Protein AF-A0A8J8NIN2-F1 (afdb_monomer_lite)

pLDDT: mean 75.54, std 7.36, range [48.03, 87.62]

Foldseek 3Di:
DVVVVVVVVVVLVVLVVVLVVQCVVCVVPPVSNVVVLVVVVVVLLVVLVVLCVVCVVDPLCPQLNVLVCQLPVVLVVVLVVCCVPPVDDPVSVVSSVCSNVVSVVSSSVSSVVSLVCLCPPPPDPSVVVSVVSVVSVVVSVVVSVVSVVVSVVVVVVVD

Organism: Halteria grandinella (NCBI:txid5974)

Radius of gyration: 20.56 Å; chains: 1; bounding box: 61×24×45 Å

Structure (mmCIF, N/CA/C/O backbone):
data_AF-A0A8J8NIN2-F1
#
_entry.id   AF-A0A8J8NIN2-F1
#
loop_
_atom_site.group_PDB
_atom_site.id
_atom_site.type_symbol
_atom_site.label_atom_id
_atom_site.label_alt_id
_atom_site.label_comp_id
_atom_site.label_asym_id
_atom_site.label_entity_id
_atom_site.label_seq_id
_atom_site.pdbx_PDB_ins_code
_atom_site.Cartn_x
_atom_site.Cartn_y
_atom_site.Cartn_z
_atom_site.occupancy
_atom_site.B_iso_or_equiv
_atom_site.auth_seq_id
_atom_site.auth_comp_id
_atom_site.auth_asym_id
_atom_site.auth_atom_id
_atom_site.pdbx_PDB_model_num
ATOM 1 N N . MET A 1 1 ? -8.278 -8.014 -21.067 1.00 53.78 1 MET A N 1
ATOM 2 C CA . MET A 1 1 ? -8.472 -6.971 -20.033 1.00 53.78 1 MET A CA 1
ATOM 3 C C . MET A 1 1 ? -9.851 -7.039 -19.383 1.00 53.78 1 MET A C 1
ATOM 5 O O . MET A 1 1 ? -9.904 -7.094 -18.162 1.00 53.78 1 MET A O 1
ATOM 9 N N . GLU A 1 2 ? -10.948 -7.149 -20.141 1.00 56.94 2 GLU A N 1
ATOM 10 C CA . GLU A 1 2 ? -12.312 -7.229 -19.576 1.00 56.94 2 GLU A CA 1
ATOM 11 C C . GLU A 1 2 ? -12.529 -8.359 -18.560 1.00 56.94 2 GLU A C 1
ATOM 13 O O . GLU A 1 2 ? -13.083 -8.118 -17.495 1.00 56.94 2 GLU A O 1
ATOM 18 N N . GLN A 1 3 ? -12.036 -9.574 -18.819 1.00 58.09 3 GLN A N 1
ATOM 19 C CA . GLN A 1 3 ? -12.177 -10.688 -17.868 1.00 58.09 3 GLN A CA 1
ATOM 20 C C . GLN A 1 3 ? -11.399 -10.476 -16.558 1.00 58.09 3 GLN A C 1
ATOM 22 O O . GLN A 1 3 ? -11.813 -10.960 -15.506 1.00 58.09 3 GLN A O 1
ATOM 27 N N . LEU A 1 4 ? -10.270 -9.761 -16.609 1.00 57.56 4 LEU A N 1
ATOM 28 C CA . LEU A 1 4 ? -9.469 -9.445 -15.426 1.00 57.56 4 LEU A CA 1
ATOM 29 C C . LEU A 1 4 ? -10.177 -8.371 -14.592 1.00 57.56 4 LEU A C 1
ATOM 31 O O . LEU A 1 4 ? -10.326 -8.534 -13.385 1.00 57.56 4 LEU A O 1
ATOM 35 N N . LYS A 1 5 ? -10.695 -7.336 -15.265 1.00 61.44 5 LYS A N 1
ATOM 36 C CA . LYS A 1 5 ? -11.513 -6.277 -14.669 1.00 61.44 5 LYS A CA 1
ATOM 37 C C . LYS A 1 5 ? -12.776 -6.844 -14.016 1.00 61.44 5 LYS A C 1
ATOM 39 O O . LYS A 1 5 ? -12.991 -6.621 -12.837 1.00 61.44 5 LYS A O 1
ATOM 44 N N . ALA A 1 6 ? -13.510 -7.711 -14.713 1.00 71.94 6 ALA A N 1
ATOM 45 C CA . ALA A 1 6 ? -14.697 -8.374 -14.174 1.00 71.94 6 ALA A CA 1
ATOM 46 C C . ALA A 1 6 ? -14.394 -9.253 -12.946 1.00 71.94 6 ALA A C 1
ATOM 48 O O . ALA A 1 6 ? -15.159 -9.260 -11.984 1.00 71.94 6 ALA A O 1
ATOM 49 N N . ARG A 1 7 ? -13.263 -9.979 -12.939 1.00 68.38 7 ARG A N 1
ATOM 50 C CA . ARG A 1 7 ? -12.822 -10.753 -11.761 1.00 68.38 7 ARG A CA 1
ATOM 51 C C . ARG A 1 7 ? -12.466 -9.858 -10.579 1.00 68.38 7 ARG A C 1
ATOM 53 O O . ARG A 1 7 ? -12.683 -10.257 -9.436 1.00 68.38 7 ARG A O 1
ATOM 60 N N . PHE A 1 8 ? -11.902 -8.684 -10.838 1.00 64.94 8 PHE A N 1
ATOM 61 C CA . PHE A 1 8 ? -11.615 -7.725 -9.784 1.00 64.94 8 PHE A CA 1
ATOM 62 C C . PHE A 1 8 ? -12.877 -7.036 -9.266 1.00 64.94 8 PHE A C 1
ATOM 64 O O . PHE A 1 8 ? -13.038 -6.989 -8.053 1.00 64.94 8 PHE A O 1
ATOM 71 N N . ASP A 1 9 ? -13.796 -6.625 -10.141 1.00 69.81 9 ASP A N 1
ATOM 72 C CA . ASP A 1 9 ? -15.074 -6.006 -9.764 1.00 69.81 9 ASP A CA 1
ATOM 73 C C . ASP A 1 9 ? -15.955 -6.974 -8.956 1.00 69.81 9 ASP A C 1
ATOM 75 O O . ASP A 1 9 ? -16.693 -6.563 -8.061 1.00 69.81 9 ASP A O 1
ATOM 79 N N . ALA A 1 10 ? -15.886 -8.275 -9.260 1.00 75.69 10 ALA A N 1
ATOM 80 C CA . ALA A 1 10 ? -16.561 -9.315 -8.487 1.00 75.69 10 ALA A CA 1
ATOM 81 C C . ALA A 1 10 ? -15.957 -9.461 -7.082 1.00 75.69 10 ALA A C 1
ATOM 83 O O . ALA A 1 10 ? -16.694 -9.458 -6.101 1.00 75.69 10 ALA A O 1
ATOM 84 N N . LYS A 1 11 ? -14.620 -9.516 -6.976 1.00 68.38 11 LYS A N 1
ATOM 85 C CA . LYS A 1 11 ? -13.931 -9.543 -5.674 1.00 68.38 11 LYS A CA 1
ATOM 86 C C . LYS A 1 11 ? -14.146 -8.269 -4.867 1.00 68.38 11 LYS A C 1
ATOM 88 O O . LYS A 1 11 ? -14.197 -8.333 -3.648 1.00 68.38 11 LYS A O 1
ATOM 93 N N . GLU A 1 12 ? -14.241 -7.125 -5.531 1.00 69.19 12 GLU A N 1
ATOM 94 C CA . GLU A 1 12 ? -14.523 -5.841 -4.898 1.00 69.19 12 GLU A CA 1
ATOM 95 C C . GLU A 1 12 ? -15.925 -5.816 -4.299 1.00 69.19 12 GLU A C 1
ATOM 97 O O . GLU A 1 12 ? -16.078 -5.450 -3.136 1.00 69.19 12 GLU A O 1
ATOM 102 N N . ARG A 1 13 ? -16.935 -6.252 -5.061 1.00 74.50 13 ARG A N 1
ATOM 103 C CA . ARG A 1 13 ? -18.309 -6.369 -4.558 1.00 74.50 13 ARG A CA 1
ATOM 104 C C . ARG A 1 13 ? -18.400 -7.320 -3.377 1.00 74.50 13 ARG A C 1
ATOM 106 O O . ARG A 1 13 ? -18.907 -6.919 -2.339 1.00 74.50 13 ARG A O 1
ATOM 113 N N . GLU A 1 14 ? -17.817 -8.508 -3.497 1.00 79.12 14 GLU A N 1
ATOM 114 C CA . GLU A 1 14 ? -17.765 -9.493 -2.412 1.00 79.12 14 GLU A CA 1
ATOM 115 C C . GLU A 1 14 ? -17.120 -8.905 -1.147 1.00 79.12 14 GLU A C 1
ATOM 117 O O . GLU A 1 14 ? -17.631 -9.046 -0.036 1.00 79.12 14 GLU A O 1
ATOM 122 N N . GLN A 1 15 ? -16.005 -8.191 -1.307 1.00 69.19 15 GLN A N 1
ATOM 123 C CA . GLN A 1 15 ? -15.306 -7.551 -0.199 1.00 69.19 15 GLN A CA 1
ATOM 124 C C . GLN A 1 15 ? -16.099 -6.406 0.429 1.00 69.19 15 GLN A C 1
ATOM 126 O O . GLN A 1 15 ? -16.108 -6.265 1.654 1.00 69.19 15 GLN A O 1
ATOM 131 N N . ARG A 1 16 ? -16.774 -5.603 -0.392 1.00 70.81 16 ARG A N 1
ATOM 132 C CA . ARG A 1 16 ? -17.621 -4.512 0.070 1.00 70.81 16 ARG A CA 1
ATOM 133 C C . ARG A 1 16 ? -18.824 -5.042 0.837 1.00 70.81 16 ARG A C 1
ATOM 135 O O . ARG A 1 16 ? -19.041 -4.607 1.959 1.00 70.81 16 ARG A O 1
ATOM 142 N N . GLU A 1 17 ? -19.541 -6.009 0.278 1.00 80.38 17 GLU A N 1
ATOM 143 C CA . GLU A 1 17 ? -20.677 -6.669 0.928 1.00 80.38 17 GLU A CA 1
ATOM 144 C C . GLU A 1 17 ? -20.250 -7.274 2.269 1.00 80.38 17 GLU A C 1
ATOM 146 O O . GLU A 1 17 ? -20.862 -6.994 3.295 1.00 80.38 17 GLU A O 1
ATOM 151 N N . THR A 1 18 ? -19.109 -7.972 2.302 1.00 77.94 18 THR A N 1
ATOM 152 C CA . THR A 1 18 ? -18.546 -8.524 3.545 1.00 77.94 18 THR A CA 1
ATOM 153 C C . THR A 1 18 ? -18.277 -7.438 4.595 1.00 77.94 18 THR A C 1
ATOM 155 O O . THR A 1 18 ? -18.515 -7.646 5.787 1.00 77.94 18 THR A O 1
ATOM 158 N N . TYR A 1 19 ? -17.755 -6.277 4.185 1.00 72.81 19 TYR A N 1
ATOM 159 C CA . TYR A 1 19 ? -17.500 -5.164 5.101 1.00 72.81 19 TYR A CA 1
ATOM 160 C C . TYR A 1 19 ? -18.794 -4.511 5.590 1.00 72.81 19 TYR A C 1
ATOM 162 O O . TYR A 1 19 ? -18.926 -4.251 6.785 1.00 72.81 19 TYR A O 1
ATOM 170 N N . GLU A 1 20 ? -19.747 -4.262 4.691 1.00 76.56 20 GLU A N 1
ATOM 171 C CA . GLU A 1 20 ? -21.038 -3.658 5.024 1.00 76.56 20 GLU A CA 1
ATOM 172 C C . GLU A 1 20 ? -21.828 -4.559 5.985 1.00 76.56 20 GLU A C 1
ATOM 174 O O . GLU A 1 20 ? -22.309 -4.084 7.015 1.00 76.56 20 GLU A O 1
ATOM 179 N N . GLU A 1 21 ? -21.878 -5.869 5.728 1.00 81.31 21 GLU A N 1
ATOM 180 C CA . GLU A 1 21 ? -22.483 -6.858 6.627 1.00 81.31 21 GLU A CA 1
ATOM 181 C C . GLU A 1 21 ? -21.807 -6.871 8.003 1.00 81.31 21 GLU A C 1
ATOM 183 O O . GLU A 1 21 ? -22.479 -6.860 9.042 1.00 81.31 21 GLU A O 1
ATOM 188 N N . PHE A 1 22 ? -20.471 -6.860 8.027 1.00 77.94 22 PHE A N 1
ATOM 189 C CA . PHE A 1 22 ? -19.715 -6.818 9.273 1.00 77.94 22 PHE A CA 1
ATOM 190 C C . PHE A 1 22 ? -19.996 -5.535 10.062 1.00 77.94 22 PHE A C 1
ATOM 192 O O . PHE A 1 22 ? -20.226 -5.605 11.272 1.00 77.94 22 PHE A O 1
ATOM 199 N N . TYR A 1 23 ? -20.003 -4.380 9.395 1.00 75.19 23 TYR A N 1
ATOM 200 C CA . TYR A 1 23 ? -20.248 -3.089 10.029 1.00 75.19 23 TYR A CA 1
ATOM 201 C C . TYR A 1 23 ? -21.668 -3.002 10.592 1.00 75.19 23 TYR A C 1
ATOM 203 O O . TYR A 1 23 ? -21.834 -2.638 11.753 1.00 75.19 23 TYR A O 1
ATOM 211 N N . GLN A 1 24 ? -22.695 -3.399 9.831 1.00 79.19 24 GLN A N 1
ATOM 212 C CA . GLN A 1 24 ? -24.077 -3.381 10.326 1.00 79.19 24 GLN A CA 1
ATOM 213 C C . GLN A 1 24 ? -24.248 -4.271 11.563 1.00 79.19 24 GLN A C 1
ATOM 215 O O . GLN A 1 24 ? -24.917 -3.880 12.520 1.00 79.19 24 GLN A O 1
ATOM 220 N N . LYS A 1 25 ? -23.586 -5.434 11.591 1.00 81.38 25 LYS A N 1
ATOM 221 C CA . LYS A 1 25 ? -23.617 -6.355 12.735 1.00 81.38 25 LYS A CA 1
ATOM 222 C C . LYS A 1 25 ? -22.861 -5.832 13.963 1.00 81.38 25 LYS A C 1
ATOM 224 O O . LYS A 1 25 ? -23.206 -6.196 15.083 1.00 81.38 25 LYS A O 1
ATOM 229 N N . ASN A 1 26 ? -21.846 -4.989 13.768 1.00 77.12 26 ASN A N 1
ATOM 230 C CA . ASN A 1 26 ? -20.950 -4.500 14.823 1.00 77.12 26 ASN A CA 1
ATOM 231 C C . ASN A 1 26 ? -20.976 -2.969 14.962 1.00 77.12 26 ASN A C 1
ATOM 233 O O . ASN A 1 26 ? -20.006 -2.364 15.418 1.00 77.12 26 ASN A O 1
ATOM 237 N N . LYS A 1 27 ? -22.090 -2.325 14.595 1.00 71.44 27 LYS A N 1
ATOM 238 C CA . LYS A 1 27 ? -22.213 -0.861 14.497 1.00 71.44 27 LYS A CA 1
ATOM 239 C C . LYS A 1 27 ? -21.877 -0.119 15.796 1.00 71.44 27 LYS A C 1
ATOM 241 O O . LYS A 1 27 ? -21.410 1.016 15.757 1.00 71.44 27 LYS A O 1
ATOM 246 N N . GLU A 1 28 ? -22.091 -0.769 16.938 1.00 73.56 28 GLU A N 1
ATOM 247 C CA . GLU A 1 28 ? -21.810 -0.223 18.272 1.00 73.56 28 GLU A CA 1
ATOM 248 C C . GLU A 1 28 ? -20.417 -0.604 18.816 1.00 73.56 28 GLU A C 1
ATOM 250 O O . GLU A 1 28 ? -20.010 -0.099 19.858 1.00 73.56 28 GLU A O 1
ATOM 255 N N . ASN A 1 29 ? -19.662 -1.469 18.125 1.00 77.38 29 ASN A N 1
ATOM 256 C CA . ASN A 1 29 ? -18.338 -1.930 18.551 1.00 77.38 29 ASN A CA 1
ATOM 257 C C . ASN A 1 29 ? -17.222 -1.270 17.724 1.00 77.38 29 ASN A C 1
ATOM 259 O O . ASN A 1 29 ? -16.760 -1.800 16.712 1.00 77.38 29 ASN A O 1
ATOM 263 N N . GLU A 1 30 ? -16.778 -0.100 18.183 1.00 71.00 30 GLU A N 1
ATOM 264 C CA . GLU A 1 30 ? -15.749 0.719 17.522 1.00 71.00 30 GLU A CA 1
ATOM 265 C C . GLU A 1 30 ? -14.425 -0.022 17.326 1.00 71.00 30 GLU A C 1
ATOM 267 O O . GLU A 1 30 ? -13.858 0.023 16.238 1.00 71.00 30 GLU A O 1
ATOM 272 N N . PHE A 1 31 ? -13.981 -0.787 18.325 1.00 77.31 31 PHE A N 1
ATOM 273 C CA . PHE A 1 31 ? -12.732 -1.542 18.238 1.00 77.31 31 PHE A CA 1
ATOM 274 C C . PHE A 1 31 ? -12.746 -2.569 17.095 1.00 77.31 31 PHE A C 1
ATOM 276 O O . PHE A 1 31 ? -11.778 -2.690 16.343 1.00 77.31 31 PHE A O 1
ATOM 283 N N . LEU A 1 32 ? -13.852 -3.302 16.933 1.00 75.44 32 LEU A N 1
ATOM 284 C CA . LEU A 1 32 ? -14.001 -4.271 15.844 1.00 75.44 32 LEU A CA 1
ATOM 285 C C . LEU A 1 32 ? -14.061 -3.596 14.469 1.00 75.44 32 LEU A C 1
ATOM 287 O O . LEU A 1 32 ? -13.529 -4.139 13.493 1.00 75.44 32 LEU A O 1
ATOM 291 N N . ASN A 1 33 ? -14.667 -2.413 14.389 1.00 71.50 33 ASN A N 1
ATOM 292 C CA . ASN A 1 33 ? -14.719 -1.629 13.159 1.00 71.50 33 ASN A CA 1
ATOM 293 C C . ASN A 1 33 ? -13.324 -1.117 12.772 1.00 71.50 33 ASN A C 1
ATOM 295 O O . ASN A 1 33 ? -12.905 -1.324 11.631 1.00 71.50 33 ASN A O 1
ATOM 299 N N . ASP A 1 34 ? -12.563 -0.571 13.722 1.00 75.44 34 ASP A N 1
ATOM 300 C CA . ASP A 1 34 ? -11.184 -0.114 13.510 1.00 75.44 34 ASP A CA 1
ATOM 301 C C . ASP A 1 34 ? -10.262 -1.253 13.062 1.00 75.44 34 ASP A C 1
ATOM 303 O O . ASP A 1 34 ? -9.510 -1.124 12.091 1.00 75.44 34 ASP A O 1
ATOM 307 N N . LEU A 1 35 ? -10.359 -2.414 13.713 1.00 78.62 35 LEU A N 1
ATOM 308 C CA . LEU A 1 35 ? -9.554 -3.584 13.367 1.00 78.62 35 LEU A CA 1
ATOM 309 C C . LEU A 1 35 ? -9.873 -4.095 11.954 1.00 78.62 35 LEU A C 1
ATOM 311 O O . LEU A 1 35 ? -8.981 -4.517 11.212 1.00 78.62 35 LEU A O 1
ATOM 315 N N . THR A 1 36 ? -11.138 -4.002 11.551 1.00 74.94 36 THR A N 1
ATOM 316 C CA . THR A 1 36 ? -11.577 -4.365 10.202 1.00 74.94 36 THR A CA 1
ATOM 317 C C . THR A 1 36 ? -11.078 -3.360 9.165 1.00 74.94 36 THR A C 1
ATOM 319 O O . THR A 1 36 ? -10.561 -3.775 8.128 1.00 74.94 36 THR A O 1
ATOM 322 N N . ILE A 1 37 ? -11.111 -2.057 9.462 1.00 76.50 37 ILE A N 1
ATOM 323 C CA . ILE A 1 37 ? -10.532 -1.007 8.604 1.00 76.50 37 ILE A CA 1
ATOM 324 C C . ILE A 1 37 ? -9.040 -1.260 8.368 1.00 76.50 37 ILE A C 1
ATOM 326 O O . ILE A 1 37 ? -8.570 -1.225 7.228 1.00 76.50 37 ILE A O 1
ATOM 330 N N . ILE A 1 38 ? -8.292 -1.570 9.430 1.00 77.25 38 ILE A N 1
ATOM 331 C CA . ILE A 1 38 ? -6.863 -1.891 9.339 1.00 77.25 38 ILE A CA 1
ATOM 332 C C . ILE A 1 38 ? -6.643 -3.126 8.458 1.00 77.25 38 ILE A C 1
ATOM 334 O O . ILE A 1 38 ? -5.786 -3.104 7.572 1.00 77.25 38 ILE A O 1
ATOM 338 N N . LYS A 1 39 ? -7.437 -4.186 8.650 1.00 76.06 39 LYS A N 1
ATOM 339 C CA . LYS A 1 39 ? -7.353 -5.418 7.852 1.00 76.06 39 LYS A CA 1
ATOM 340 C C . LYS A 1 39 ? -7.594 -5.157 6.360 1.00 76.06 39 LYS A C 1
ATOM 342 O O . LYS A 1 39 ? -6.867 -5.697 5.525 1.00 76.06 39 LYS A O 1
ATOM 347 N N . PHE A 1 40 ? -8.568 -4.315 6.025 1.00 74.31 40 PHE A N 1
ATOM 348 C CA . PHE A 1 40 ? -8.858 -3.920 4.644 1.00 74.31 40 PHE A CA 1
ATOM 349 C C . PHE A 1 40 ? -7.737 -3.091 4.023 1.00 74.31 40 PHE A C 1
ATOM 351 O O . PHE A 1 40 ? -7.258 -3.408 2.934 1.00 74.31 40 PHE A O 1
ATOM 358 N N . ARG A 1 41 ? -7.232 -2.082 4.738 1.00 76.44 41 ARG A N 1
ATOM 359 C CA . ARG A 1 41 ? -6.071 -1.305 4.276 1.00 76.44 41 ARG A CA 1
ATOM 360 C C . ARG A 1 41 ? -4.862 -2.206 4.035 1.00 76.44 41 ARG A C 1
ATOM 362 O O . ARG A 1 41 ? -4.212 -2.095 2.998 1.00 76.44 41 ARG A O 1
ATOM 369 N N . PHE A 1 42 ? -4.602 -3.152 4.937 1.00 78.56 42 PHE A N 1
ATOM 370 C CA . PHE A 1 42 ? -3.525 -4.129 4.782 1.00 78.56 42 PHE A CA 1
ATOM 371 C C . PHE A 1 42 ? -3.700 -5.008 3.534 1.00 78.56 42 PHE A C 1
ATOM 373 O O . PHE A 1 42 ? -2.723 -5.298 2.843 1.00 78.56 42 PHE A O 1
ATOM 380 N N . TYR A 1 43 ? -4.934 -5.400 3.202 1.00 79.94 43 TYR A N 1
ATOM 381 C CA . TYR A 1 43 ? -5.224 -6.121 1.962 1.00 79.94 43 TYR A CA 1
ATOM 382 C C . TYR A 1 43 ? -4.813 -5.317 0.718 1.00 79.94 43 TYR A C 1
ATOM 384 O O . TYR A 1 43 ? -4.127 -5.859 -0.149 1.00 79.94 43 TYR A O 1
ATOM 392 N N . HIS A 1 44 ? -5.141 -4.024 0.647 1.00 79.31 44 HIS A N 1
ATOM 393 C CA . HIS A 1 44 ? -4.747 -3.184 -0.488 1.00 79.31 44 HIS A CA 1
ATOM 394 C C . HIS A 1 44 ? -3.229 -2.998 -0.581 1.00 79.31 44 HIS A C 1
ATOM 396 O O . HIS A 1 44 ? -2.662 -3.169 -1.660 1.00 79.31 44 HIS A O 1
ATOM 402 N N . TYR A 1 45 ? -2.546 -2.752 0.542 1.00 79.44 45 TYR A N 1
ATOM 403 C CA . TYR A 1 45 ? -1.079 -2.694 0.564 1.00 79.44 45 TYR A CA 1
ATOM 404 C C . TYR A 1 45 ? -0.433 -4.007 0.111 1.00 79.44 45 TYR A C 1
ATOM 406 O O . TYR A 1 45 ? 0.549 -3.990 -0.629 1.00 79.44 45 TYR A O 1
ATOM 414 N N . LYS A 1 46 ? -1.011 -5.155 0.479 1.00 82.88 46 LYS A N 1
ATOM 415 C CA . LYS A 1 46 ? -0.566 -6.463 -0.015 1.00 82.88 46 LYS A CA 1
ATOM 416 C C . LYS A 1 46 ? -0.728 -6.590 -1.532 1.00 82.88 46 LYS A C 1
ATOM 418 O O . LYS A 1 46 ? 0.142 -7.161 -2.183 1.00 82.88 46 LYS A O 1
ATOM 423 N N . GLU A 1 47 ? -1.822 -6.098 -2.107 1.00 80.81 47 GLU A N 1
ATOM 424 C CA . GLU A 1 47 ? -2.021 -6.127 -3.561 1.00 80.81 47 GLU A CA 1
ATOM 425 C C . GLU A 1 47 ? -1.042 -5.194 -4.291 1.00 80.81 47 GLU A C 1
ATOM 427 O O . GLU A 1 47 ? -0.478 -5.593 -5.308 1.00 80.81 47 GLU A O 1
ATOM 432 N N . PHE A 1 48 ? -0.748 -4.016 -3.737 1.00 84.25 48 PHE A N 1
ATOM 433 C CA . PHE A 1 48 ? 0.309 -3.133 -4.242 1.00 84.25 48 PHE A CA 1
ATOM 434 C C . PHE A 1 48 ? 1.695 -3.787 -4.191 1.00 84.25 48 PHE A C 1
ATOM 436 O O . PHE A 1 48 ? 2.427 -3.767 -5.179 1.00 84.25 48 PHE A O 1
ATOM 443 N N . ALA A 1 49 ? 2.022 -4.466 -3.089 1.00 83.00 49 ALA A N 1
ATOM 444 C CA . ALA A 1 49 ? 3.265 -5.222 -2.966 1.00 83.00 49 ALA A CA 1
ATOM 445 C C . ALA A 1 49 ? 3.371 -6.360 -3.997 1.00 83.00 49 ALA A C 1
ATOM 447 O O . ALA A 1 49 ? 4.457 -6.632 -4.500 1.00 83.00 49 ALA A O 1
ATOM 448 N N . LYS A 1 50 ? 2.256 -7.011 -4.359 1.00 84.25 50 LYS A N 1
ATOM 449 C CA . LYS A 1 50 ? 2.237 -8.015 -5.439 1.00 84.25 50 LYS A CA 1
ATOM 450 C C . LYS A 1 50 ? 2.481 -7.399 -6.811 1.00 84.25 50 LYS A C 1
ATOM 452 O O . LYS A 1 50 ? 3.167 -8.012 -7.622 1.00 84.25 50 LYS A O 1
ATOM 457 N N . ILE A 1 51 ? 1.915 -6.220 -7.080 1.00 84.69 51 ILE A N 1
ATOM 458 C CA . ILE A 1 51 ? 2.167 -5.496 -8.333 1.00 84.69 51 ILE A CA 1
ATOM 459 C C . ILE A 1 51 ? 3.658 -5.192 -8.446 1.00 84.69 51 ILE A C 1
ATOM 461 O O . ILE A 1 51 ? 4.253 -5.516 -9.470 1.00 84.69 51 ILE A O 1
ATOM 465 N N . PHE A 1 52 ? 4.269 -4.677 -7.378 1.00 84.88 52 PHE A N 1
ATOM 466 C CA . PHE A 1 52 ? 5.715 -4.492 -7.320 1.00 84.88 52 PHE A CA 1
ATOM 467 C C . PHE A 1 52 ? 6.472 -5.808 -7.526 1.00 84.88 52 PHE A C 1
ATOM 469 O O . PHE A 1 52 ? 7.321 -5.877 -8.402 1.00 84.88 52 PHE A O 1
ATOM 476 N N . ALA A 1 53 ? 6.144 -6.876 -6.792 1.00 84.25 53 ALA A N 1
ATOM 477 C CA . ALA A 1 53 ? 6.855 -8.153 -6.895 1.00 84.25 53 ALA A CA 1
ATOM 478 C C . ALA A 1 53 ? 6.830 -8.735 -8.320 1.00 84.25 53 ALA A C 1
ATOM 480 O O . ALA A 1 53 ? 7.846 -9.220 -8.808 1.00 84.25 53 ALA A O 1
ATOM 481 N N . ASN A 1 54 ? 5.693 -8.634 -9.013 1.00 84.12 54 ASN A N 1
ATOM 482 C CA . ASN A 1 54 ? 5.553 -9.107 -10.391 1.00 84.12 54 ASN A CA 1
ATOM 483 C C . ASN A 1 54 ? 6.270 -8.216 -11.419 1.00 84.12 54 ASN A C 1
ATOM 485 O O . ASN A 1 54 ? 6.502 -8.659 -12.539 1.00 84.12 54 ASN A O 1
ATOM 489 N N . ASN A 1 55 ? 6.607 -6.975 -11.056 1.00 84.19 55 ASN A N 1
ATOM 490 C CA . ASN A 1 55 ? 7.206 -5.979 -11.946 1.00 84.19 55 ASN A CA 1
ATOM 491 C C . ASN A 1 55 ? 8.525 -5.418 -11.391 1.00 84.1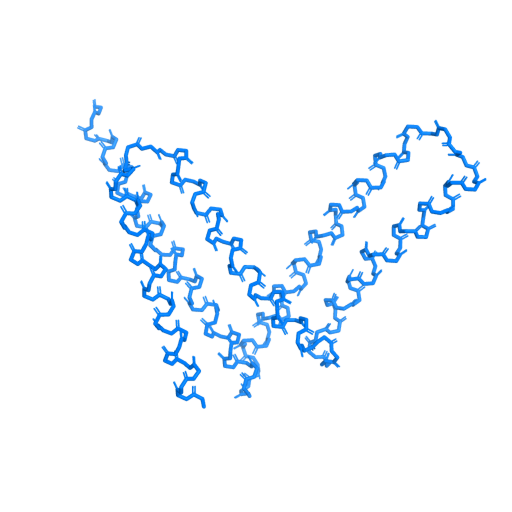9 55 ASN A C 1
ATOM 493 O O . ASN A 1 55 ? 8.967 -4.358 -11.822 1.00 84.19 55 ASN A O 1
ATOM 497 N N . MET A 1 56 ? 9.185 -6.113 -10.459 1.00 82.25 56 MET A N 1
ATOM 498 C CA . MET A 1 56 ? 10.334 -5.572 -9.714 1.00 82.25 56 MET A CA 1
ATOM 499 C C . MET A 1 56 ? 11.549 -5.242 -10.598 1.00 82.25 56 MET A C 1
ATOM 501 O O . MET A 1 56 ? 12.456 -4.514 -10.189 1.00 82.25 56 MET A O 1
ATOM 505 N N . HIS A 1 57 ? 11.577 -5.801 -11.808 1.00 82.94 57 HIS A N 1
ATOM 506 C CA . HIS A 1 57 ? 12.601 -5.558 -12.820 1.00 82.94 57 HIS A CA 1
ATOM 507 C C . HIS A 1 57 ? 12.296 -4.351 -13.715 1.00 82.94 57 HIS A C 1
ATOM 509 O O . HIS A 1 57 ? 13.180 -3.934 -14.453 1.00 82.94 57 HIS A O 1
ATOM 515 N N . SER A 1 58 ? 11.084 -3.789 -13.651 1.00 82.69 58 SER A N 1
ATOM 516 C CA . SER A 1 58 ? 10.738 -2.568 -14.380 1.00 82.69 58 SER A CA 1
ATOM 517 C C . SER A 1 58 ? 11.591 -1.394 -13.891 1.00 82.69 58 SER A C 1
ATOM 519 O O . SER A 1 58 ? 11.947 -1.309 -12.708 1.00 82.69 58 SER A O 1
ATOM 521 N N . GLU A 1 59 ? 11.909 -0.478 -14.803 1.00 83.81 59 GLU A N 1
ATOM 522 C CA . GLU A 1 59 ? 12.564 0.798 -14.490 1.00 83.81 59 GLU A CA 1
ATOM 523 C C . GLU A 1 59 ? 11.673 1.673 -13.597 1.00 83.81 59 GLU A C 1
ATOM 525 O O . GLU A 1 59 ? 12.167 2.400 -12.744 1.00 83.81 59 GLU A O 1
ATOM 530 N N . GLN A 1 60 ? 10.352 1.502 -13.693 1.00 82.25 60 GLN A N 1
ATOM 531 C CA . GLN A 1 60 ? 9.357 2.263 -12.932 1.00 82.25 60 GLN A CA 1
ATOM 532 C C . GLN A 1 60 ? 9.405 2.016 -11.412 1.00 82.25 60 GLN A C 1
ATOM 534 O O . GLN A 1 60 ? 8.783 2.761 -10.665 1.00 82.25 60 GLN A O 1
ATOM 539 N N . PHE A 1 61 ? 10.107 0.970 -10.955 1.00 85.75 61 PHE A N 1
ATOM 540 C CA . PHE A 1 61 ? 10.213 0.606 -9.537 1.00 85.75 61 PHE A CA 1
ATOM 541 C C . PHE A 1 61 ? 11.641 0.705 -8.977 1.00 85.75 61 PHE A C 1
ATOM 543 O O . PHE A 1 61 ? 12.014 -0.016 -8.042 1.00 85.75 61 PHE A O 1
ATOM 550 N N . GLU A 1 62 ? 12.494 1.527 -9.589 1.00 83.12 62 GLU A N 1
ATOM 551 C CA . GLU A 1 62 ? 13.909 1.621 -9.234 1.00 83.12 62 GLU A CA 1
ATOM 552 C C . GLU A 1 62 ? 14.143 2.065 -7.779 1.00 83.12 62 GLU A C 1
ATOM 554 O O . GLU A 1 62 ? 14.895 1.409 -7.052 1.00 83.12 62 GLU A O 1
ATOM 559 N N . GLY A 1 63 ? 13.463 3.108 -7.311 1.00 78.88 63 GLY A N 1
ATOM 560 C CA . GLY A 1 63 ? 13.555 3.627 -5.947 1.00 78.88 63 GLY A CA 1
ATOM 561 C C . GLY A 1 63 ? 12.962 2.684 -4.897 1.00 78.88 63 GLY A C 1
ATOM 562 O O . GLY A 1 63 ? 13.552 2.517 -3.822 1.00 78.88 63 GLY A O 1
ATOM 563 N N . THR A 1 64 ? 11.862 1.985 -5.192 1.00 81.00 64 THR A N 1
ATOM 564 C CA . THR A 1 64 ? 11.337 0.933 -4.299 1.00 81.00 64 THR A CA 1
ATOM 565 C C . THR A 1 64 ? 12.284 -0.257 -4.220 1.00 81.00 64 THR A C 1
ATOM 567 O O . THR A 1 64 ? 12.504 -0.806 -3.138 1.00 81.00 64 THR A O 1
ATOM 570 N N . ARG A 1 65 ? 12.901 -0.649 -5.338 1.00 84.94 65 ARG A N 1
ATOM 571 C CA . ARG A 1 65 ? 13.902 -1.722 -5.377 1.00 84.94 65 ARG A CA 1
ATOM 572 C C . ARG A 1 65 ? 15.167 -1.339 -4.607 1.00 84.94 65 ARG A C 1
ATOM 574 O O . ARG A 1 65 ? 15.648 -2.138 -3.805 1.00 84.94 65 ARG A O 1
ATOM 581 N N . HIS A 1 66 ? 15.677 -0.121 -4.785 1.00 80.06 66 HIS A N 1
ATOM 582 C CA . HIS A 1 66 ? 16.807 0.384 -4.002 1.00 80.06 66 HIS A CA 1
ATOM 583 C C . HIS A 1 66 ? 16.485 0.461 -2.513 1.00 80.06 66 HIS A C 1
ATOM 585 O O . HIS A 1 66 ? 17.320 0.076 -1.694 1.00 80.06 66 HIS A O 1
ATOM 591 N N . SER A 1 67 ? 15.266 0.878 -2.165 1.00 76.06 67 SER A N 1
ATOM 592 C CA . SER A 1 67 ? 14.789 0.857 -0.786 1.00 76.06 67 SER A CA 1
ATOM 593 C C . SER A 1 67 ? 14.708 -0.566 -0.238 1.00 76.06 67 SER A C 1
ATOM 595 O O . SER A 1 67 ? 15.171 -0.820 0.865 1.00 76.06 67 SER A O 1
ATOM 597 N N . LEU A 1 68 ? 14.235 -1.548 -1.012 1.00 76.06 68 LEU A N 1
ATOM 598 C CA . LEU A 1 68 ? 14.226 -2.953 -0.590 1.00 76.06 68 LEU A CA 1
ATOM 599 C C . LEU A 1 68 ? 15.650 -3.462 -0.304 1.00 76.06 68 LEU A C 1
ATOM 601 O O . LEU A 1 68 ? 15.890 -4.105 0.719 1.00 76.06 68 LEU A O 1
ATOM 605 N N . TYR A 1 69 ? 16.614 -3.140 -1.169 1.00 72.69 69 TYR A N 1
ATOM 606 C CA . TYR A 1 69 ? 18.010 -3.514 -0.950 1.00 72.69 69 TYR A CA 1
ATOM 607 C C . TYR A 1 69 ? 18.611 -2.814 0.270 1.00 72.69 69 TYR A C 1
ATOM 609 O O . TYR A 1 69 ? 19.244 -3.475 1.093 1.00 72.69 69 TYR A O 1
ATOM 617 N N . SER A 1 70 ? 18.365 -1.519 0.459 1.00 66.56 70 SER A N 1
ATOM 618 C CA . SER A 1 70 ? 18.817 -0.805 1.657 1.00 66.56 70 SER A CA 1
ATOM 619 C C . SER A 1 70 ? 18.091 -1.261 2.929 1.00 66.56 70 SER A C 1
ATOM 621 O O . SER A 1 70 ? 18.657 -1.158 4.012 1.00 66.56 70 SER A O 1
ATOM 623 N N . THR A 1 71 ? 16.888 -1.829 2.807 1.00 66.88 71 THR A N 1
ATOM 624 C CA . THR A 1 71 ? 16.074 -2.362 3.910 1.00 66.88 71 THR A CA 1
ATOM 625 C C . THR A 1 71 ? 16.503 -3.754 4.349 1.00 66.88 71 THR A C 1
ATOM 627 O O . THR A 1 71 ? 16.442 -4.073 5.533 1.00 66.88 71 THR A O 1
ATOM 630 N N . VAL A 1 72 ? 16.933 -4.603 3.416 1.00 67.12 72 VAL A N 1
ATOM 631 C CA . VAL A 1 72 ? 17.254 -6.007 3.711 1.00 67.12 72 VAL A CA 1
ATOM 632 C C . VAL A 1 72 ? 18.758 -6.222 3.831 1.00 67.12 72 VAL A C 1
ATOM 634 O O . VAL A 1 72 ? 19.217 -6.825 4.802 1.00 67.12 72 VAL A O 1
ATOM 637 N N . PHE A 1 73 ? 19.551 -5.720 2.882 1.00 69.19 73 PHE A N 1
ATOM 638 C CA . PHE A 1 73 ? 20.993 -5.972 2.862 1.00 69.19 73 PHE A CA 1
ATOM 639 C C . PHE A 1 73 ? 21.745 -5.125 3.882 1.00 69.19 73 PHE A C 1
ATOM 641 O O . PHE A 1 73 ? 22.577 -5.666 4.608 1.00 69.19 73 PHE A O 1
ATOM 648 N N . LEU A 1 74 ? 21.451 -3.825 3.979 1.00 68.50 74 LEU A N 1
ATOM 649 C CA . LEU A 1 74 ? 22.199 -2.929 4.865 1.00 68.50 74 LEU A CA 1
ATOM 650 C C . LEU A 1 74 ? 22.065 -3.331 6.347 1.00 68.50 74 LEU A C 1
ATOM 652 O O . LEU A 1 74 ? 23.093 -3.488 7.006 1.00 68.50 74 LEU A O 1
ATOM 656 N N . PRO A 1 75 ? 20.856 -3.597 6.885 1.00 66.88 75 PRO A N 1
ATOM 657 C CA . PRO A 1 75 ? 20.704 -3.985 8.284 1.00 66.88 75 PRO A CA 1
ATOM 658 C C . PRO A 1 75 ? 21.279 -5.371 8.558 1.00 66.88 75 PRO A C 1
ATOM 660 O O . PRO A 1 75 ? 21.805 -5.607 9.642 1.00 66.88 75 PRO A O 1
ATOM 663 N N . THR A 1 76 ? 21.240 -6.273 7.572 1.00 70.25 76 THR A N 1
ATOM 664 C CA . THR A 1 76 ? 21.839 -7.610 7.684 1.00 70.25 76 THR A CA 1
ATOM 665 C C . THR A 1 76 ? 23.365 -7.530 7.729 1.00 70.25 76 THR A C 1
ATOM 667 O O . THR A 1 76 ? 23.980 -8.161 8.587 1.00 70.25 76 THR A O 1
ATOM 670 N N . LEU A 1 77 ? 23.987 -6.706 6.879 1.00 73.06 77 LEU A N 1
ATOM 671 C CA . LEU A 1 77 ? 25.430 -6.446 6.908 1.00 73.06 77 LEU A CA 1
ATOM 672 C C . LEU A 1 77 ? 25.862 -5.768 8.213 1.00 73.06 77 LEU A C 1
ATOM 674 O O . LEU A 1 77 ? 26.836 -6.194 8.830 1.00 73.06 77 LEU A O 1
ATOM 678 N N . VAL A 1 78 ? 25.114 -4.763 8.676 1.00 69.00 78 VAL A N 1
ATOM 679 C CA . VAL A 1 78 ? 25.374 -4.098 9.961 1.00 69.00 78 VAL A CA 1
ATOM 680 C C . VAL A 1 78 ? 25.230 -5.088 11.120 1.00 69.00 78 VAL A C 1
ATOM 682 O O . VAL A 1 78 ? 26.097 -5.144 11.990 1.00 69.00 78 VAL A O 1
ATOM 685 N N . ALA A 1 79 ? 24.194 -5.930 11.118 1.00 69.81 79 ALA A N 1
ATOM 686 C CA . ALA A 1 79 ? 23.999 -6.958 12.138 1.00 69.81 79 ALA A CA 1
ATOM 687 C C . ALA A 1 79 ? 25.123 -8.010 12.139 1.00 69.81 79 ALA A C 1
ATOM 689 O O . ALA A 1 79 ? 25.564 -8.425 13.212 1.00 69.81 79 ALA A O 1
ATOM 690 N N . LEU A 1 80 ? 25.611 -8.421 10.962 1.00 73.25 80 LEU A N 1
ATOM 691 C CA . LEU A 1 80 ? 26.769 -9.309 10.822 1.00 73.25 80 LEU A CA 1
ATOM 692 C C . LEU A 1 80 ? 28.053 -8.656 11.351 1.00 73.25 80 LEU A C 1
ATOM 694 O O . LEU A 1 80 ? 28.779 -9.288 12.116 1.00 73.25 80 LEU A O 1
ATOM 698 N N . GLY A 1 81 ? 28.300 -7.384 11.026 1.00 72.38 81 GLY A N 1
ATOM 699 C CA . GLY A 1 81 ? 29.428 -6.625 11.573 1.00 72.38 81 GLY A CA 1
ATOM 700 C C . GLY A 1 81 ? 29.374 -6.537 13.101 1.00 72.38 81 GLY A C 1
ATOM 701 O O . GLY A 1 81 ? 30.345 -6.858 13.783 1.00 72.38 81 GLY A O 1
ATOM 702 N N . PHE A 1 82 ? 28.212 -6.210 13.669 1.00 69.12 82 PHE A N 1
ATOM 703 C CA . PHE A 1 82 ? 28.028 -6.187 15.124 1.00 69.12 82 PHE A CA 1
ATOM 704 C C . PHE A 1 82 ? 28.215 -7.563 15.777 1.00 69.12 82 PHE A C 1
ATOM 706 O O . PHE A 1 82 ? 28.756 -7.634 16.878 1.00 69.12 82 PHE A O 1
ATOM 713 N N . ASN A 1 83 ? 27.816 -8.651 15.112 1.00 67.88 83 ASN A N 1
ATOM 714 C CA . ASN A 1 83 ? 28.058 -10.012 15.601 1.00 67.88 83 ASN A CA 1
ATOM 715 C C . ASN A 1 83 ? 29.547 -10.352 15.707 1.00 67.88 83 ASN A C 1
ATOM 717 O O . ASN A 1 83 ? 29.932 -11.061 16.633 1.00 67.88 83 ASN A O 1
ATOM 721 N N . LEU A 1 84 ? 30.367 -9.856 14.779 1.00 72.75 84 LEU A N 1
ATOM 722 C CA . LEU A 1 84 ? 31.808 -10.105 14.772 1.00 72.75 84 LEU A CA 1
ATOM 723 C C . LEU A 1 84 ? 32.548 -9.276 15.829 1.00 72.75 84 LEU A C 1
ATOM 725 O O . LEU A 1 84 ? 33.460 -9.789 16.469 1.00 72.75 84 LEU A O 1
ATOM 729 N N . PHE A 1 85 ? 32.156 -8.014 16.033 1.00 73.19 85 PHE A N 1
ATOM 730 C CA . PHE A 1 85 ? 32.915 -7.084 16.879 1.00 73.19 85 PHE A CA 1
ATOM 731 C C . PHE A 1 85 ? 32.339 -6.871 18.288 1.00 73.19 85 PHE A C 1
ATOM 733 O O . PHE A 1 85 ? 33.084 -6.491 19.188 1.00 73.19 85 PHE A O 1
ATOM 740 N N . ASN A 1 86 ? 31.036 -7.081 18.516 1.00 66.94 86 ASN A N 1
ATOM 741 C CA . ASN A 1 86 ? 30.410 -6.834 19.821 1.00 66.94 86 ASN A CA 1
ATOM 742 C C . ASN A 1 86 ? 29.168 -7.726 20.073 1.00 66.94 86 ASN A C 1
ATOM 744 O O . ASN A 1 86 ? 28.024 -7.255 20.016 1.00 66.94 86 ASN A O 1
ATOM 748 N N . PRO A 1 87 ? 29.371 -9.024 20.372 1.00 65.25 87 PRO A N 1
ATOM 749 C CA . PRO A 1 87 ? 28.297 -10.020 20.413 1.00 65.25 87 PRO A CA 1
ATOM 750 C C . PRO A 1 87 ? 27.266 -9.840 21.547 1.00 65.25 87 PRO A C 1
ATOM 752 O O . PRO A 1 87 ? 26.154 -10.357 21.421 1.00 65.25 87 PRO A O 1
ATOM 755 N N . PHE A 1 88 ? 27.576 -9.087 22.613 1.00 68.06 88 PHE A N 1
ATOM 756 C CA . PHE A 1 88 ? 26.745 -8.986 23.832 1.00 68.06 88 PHE A CA 1
ATOM 757 C C . PHE A 1 88 ? 26.073 -7.616 24.061 1.00 68.06 88 PHE A C 1
ATOM 759 O O . PHE A 1 88 ? 25.521 -7.365 25.130 1.00 68.06 88 PHE A O 1
ATOM 766 N N . SER A 1 89 ? 26.079 -6.718 23.073 1.00 68.12 89 SER A N 1
ATOM 767 C CA . SER A 1 89 ? 25.512 -5.370 23.233 1.00 68.12 89 SER A CA 1
ATOM 768 C C . SER A 1 89 ? 23.975 -5.339 23.181 1.00 68.12 89 SER A C 1
ATOM 770 O O . SER A 1 89 ? 23.362 -5.819 22.227 1.00 68.12 89 SER A O 1
ATOM 772 N N . ILE A 1 90 ? 23.333 -4.684 24.158 1.00 64.94 90 ILE A N 1
ATOM 773 C CA . ILE A 1 90 ? 21.879 -4.403 24.166 1.00 64.94 90 ILE A CA 1
ATOM 774 C C . ILE A 1 90 ? 21.480 -3.450 23.025 1.00 64.94 90 ILE A C 1
ATOM 776 O O . ILE A 1 90 ? 20.396 -3.589 22.450 1.00 64.94 90 ILE A O 1
ATOM 780 N N . PHE A 1 91 ? 22.380 -2.546 22.616 1.00 67.50 91 PHE A N 1
ATOM 781 C CA . PHE A 1 91 ? 22.151 -1.627 21.494 1.00 67.50 91 PHE A CA 1
ATOM 782 C C . PHE A 1 91 ? 21.953 -2.356 20.162 1.00 67.50 91 PHE A C 1
ATOM 784 O O . PHE A 1 91 ? 21.299 -1.824 19.270 1.00 67.50 91 PHE A O 1
ATOM 791 N N . ARG A 1 92 ? 22.422 -3.606 20.047 1.00 66.38 92 ARG A N 1
ATOM 792 C CA . ARG A 1 92 ? 22.200 -4.465 18.878 1.00 66.38 92 ARG A CA 1
ATOM 793 C C . ARG A 1 92 ? 20.716 -4.659 18.577 1.00 66.38 92 ARG A C 1
ATOM 795 O O . ARG A 1 92 ? 20.309 -4.550 17.428 1.00 66.38 92 ARG A O 1
ATOM 802 N N . ARG A 1 93 ? 19.900 -4.960 19.594 1.00 67.75 93 ARG A N 1
ATOM 803 C CA . ARG A 1 93 ? 18.463 -5.211 19.391 1.00 67.75 93 ARG A CA 1
ATOM 804 C C . ARG A 1 93 ? 17.737 -3.938 18.985 1.00 67.75 93 ARG A C 1
ATOM 806 O O . ARG A 1 93 ? 16.931 -3.978 18.066 1.00 67.75 93 ARG A O 1
ATOM 813 N N . ILE A 1 94 ? 18.064 -2.824 19.637 1.00 71.19 94 ILE A N 1
ATOM 814 C CA . ILE A 1 94 ? 17.471 -1.518 19.335 1.00 71.19 94 ILE A CA 1
ATOM 815 C C . ILE A 1 94 ? 17.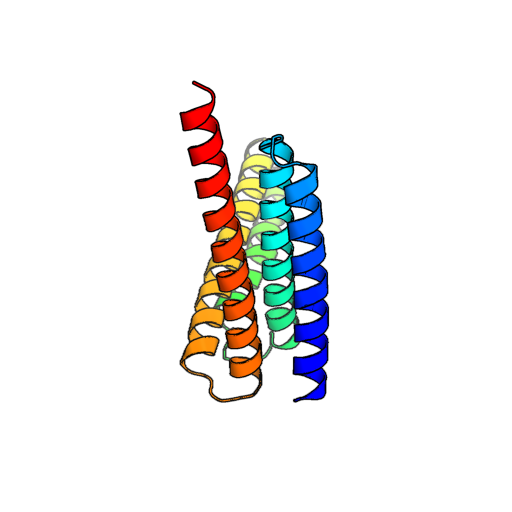799 -1.116 17.897 1.00 71.19 94 ILE A C 1
ATOM 817 O O . ILE A 1 94 ? 16.895 -0.726 17.171 1.00 71.19 94 ILE A O 1
ATOM 821 N N . LEU A 1 95 ? 19.055 -1.281 17.472 1.00 69.31 95 LEU A N 1
ATOM 822 C CA . LEU A 1 95 ? 19.518 -0.900 16.139 1.00 69.31 95 LEU A CA 1
ATOM 823 C C . LEU A 1 95 ? 18.920 -1.791 15.041 1.00 69.31 95 LEU A C 1
ATOM 825 O O . LEU A 1 95 ? 18.449 -1.283 14.033 1.00 69.31 95 LEU A O 1
ATOM 829 N N . ILE A 1 96 ? 18.845 -3.108 15.254 1.00 69.06 96 ILE A N 1
ATOM 830 C CA . ILE A 1 96 ? 18.197 -4.021 14.298 1.00 69.06 96 ILE A CA 1
ATOM 831 C C . ILE A 1 96 ? 16.702 -3.700 14.162 1.00 69.06 96 ILE A C 1
ATOM 833 O O . ILE A 1 96 ? 16.188 -3.649 13.047 1.00 69.06 96 ILE A O 1
ATOM 837 N N . VAL A 1 97 ? 16.004 -3.464 15.278 1.00 72.25 97 VAL A N 1
ATOM 838 C CA . VAL A 1 97 ? 14.564 -3.162 15.265 1.00 72.25 97 VAL A CA 1
ATOM 839 C C . VAL A 1 97 ? 14.286 -1.791 14.647 1.00 72.25 97 VAL A C 1
ATOM 841 O O . VAL A 1 97 ? 13.385 -1.680 13.819 1.00 72.25 97 VAL A O 1
ATOM 844 N N . SER A 1 98 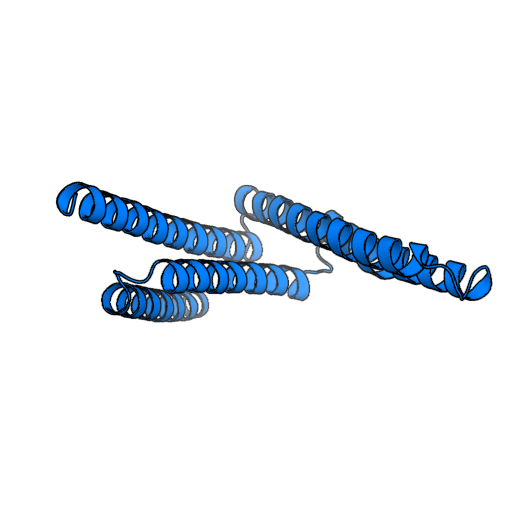? 15.053 -0.755 14.998 1.00 70.06 98 SER A N 1
ATOM 845 C CA . SER A 1 98 ? 14.860 0.588 14.442 1.00 70.06 98 SER A CA 1
ATOM 846 C C . SER A 1 98 ? 15.184 0.639 12.951 1.00 70.06 98 SER A C 1
ATOM 848 O O . SER A 1 98 ? 14.417 1.234 12.196 1.00 70.06 98 SER A O 1
ATOM 850 N N . SER A 1 99 ? 16.247 -0.041 12.507 1.00 69.12 99 SER A N 1
ATOM 851 C CA . SER A 1 99 ? 16.554 -0.189 11.084 1.00 69.12 99 SER A CA 1
ATOM 852 C C . SER A 1 99 ? 15.446 -0.946 10.359 1.00 69.12 99 SER A C 1
ATOM 854 O O . SER A 1 99 ? 14.942 -0.450 9.361 1.00 69.12 99 SER A O 1
ATOM 856 N N . ALA A 1 100 ? 14.989 -2.089 10.877 1.00 68.50 100 ALA A N 1
ATOM 857 C CA . ALA A 1 100 ? 13.918 -2.850 10.237 1.00 68.50 100 ALA A CA 1
ATOM 858 C C . ALA A 1 100 ? 12.620 -2.032 10.097 1.00 68.50 100 ALA A C 1
ATOM 860 O O . ALA A 1 100 ? 12.009 -2.032 9.029 1.00 68.50 100 ALA A O 1
ATOM 861 N N . LEU A 1 101 ? 12.213 -1.305 11.143 1.00 74.06 101 LEU A N 1
ATOM 862 C CA . LEU A 1 101 ? 11.000 -0.481 11.122 1.00 74.06 101 LEU A CA 1
ATOM 863 C C . LEU A 1 101 ? 11.140 0.749 10.218 1.00 74.06 101 LEU A C 1
ATOM 865 O O . LEU A 1 101 ? 10.266 0.990 9.387 1.00 74.06 101 LEU A O 1
ATOM 869 N N . GLY A 1 102 ? 12.231 1.509 10.352 1.00 71.94 102 GLY A N 1
ATOM 870 C CA . GLY A 1 102 ? 12.468 2.715 9.556 1.00 71.94 102 GLY A CA 1
ATOM 871 C C . GLY A 1 102 ? 12.599 2.402 8.068 1.00 71.94 102 GLY A C 1
ATOM 872 O O . GLY A 1 102 ? 12.006 3.077 7.228 1.00 71.94 102 GLY A O 1
ATOM 873 N N . SER A 1 103 ? 13.298 1.319 7.744 1.00 70.94 103 SER A N 1
ATOM 874 C CA . SER A 1 103 ? 13.462 0.866 6.371 1.00 70.94 103 SER A CA 1
ATOM 875 C C . SER A 1 103 ? 12.165 0.289 5.789 1.00 70.94 103 SER A C 1
ATOM 877 O O . SER A 1 103 ? 11.813 0.619 4.662 1.00 70.94 103 SER A O 1
ATOM 879 N N . SER A 1 104 ? 11.372 -0.455 6.572 1.00 72.38 104 SER A N 1
ATOM 880 C CA . SER A 1 104 ? 10.036 -0.897 6.131 1.00 72.38 104 SER A CA 1
ATOM 881 C C . SER A 1 104 ? 9.105 0.285 5.844 1.00 72.38 104 SER A C 1
ATOM 883 O O . SER A 1 104 ? 8.374 0.268 4.856 1.00 72.38 104 SER A O 1
ATOM 885 N N . ALA A 1 105 ? 9.141 1.329 6.678 1.00 77.12 105 ALA A N 1
ATOM 886 C CA . ALA A 1 105 ? 8.360 2.542 6.455 1.00 77.12 105 ALA A CA 1
ATOM 887 C C . ALA A 1 105 ? 8.806 3.276 5.180 1.00 77.12 105 ALA A C 1
ATOM 889 O O . ALA A 1 105 ? 7.962 3.643 4.366 1.00 77.12 105 ALA A O 1
ATOM 890 N N . SER A 1 106 ? 10.118 3.431 4.968 1.00 77.56 106 SER A N 1
ATOM 891 C CA . SER A 1 106 ? 10.665 4.017 3.737 1.00 77.56 106 SER A CA 1
ATOM 892 C C . SER A 1 106 ? 10.290 3.205 2.497 1.00 77.56 106 SER A C 1
ATOM 894 O O . SER A 1 106 ? 9.906 3.786 1.487 1.00 77.56 106 SER A O 1
ATOM 896 N N . TRP A 1 107 ? 10.331 1.874 2.577 1.00 81.50 107 TRP A N 1
ATOM 897 C CA . TRP A 1 107 ? 9.933 1.001 1.477 1.00 81.50 107 TRP A CA 1
ATOM 898 C C . TRP A 1 107 ? 8.458 1.181 1.105 1.00 81.50 107 TRP A C 1
ATOM 900 O O . TRP A 1 107 ? 8.137 1.333 -0.071 1.00 81.50 107 TRP A O 1
ATOM 910 N N . VAL A 1 108 ? 7.561 1.236 2.096 1.00 80.25 108 VAL A N 1
ATOM 911 C CA . VAL A 1 108 ? 6.129 1.481 1.854 1.00 80.25 108 VAL A CA 1
ATOM 912 C C . VAL A 1 108 ? 5.884 2.866 1.248 1.00 80.25 108 VAL A C 1
ATOM 914 O O . VAL A 1 108 ? 5.028 2.996 0.374 1.00 80.25 108 VAL A O 1
ATOM 917 N N . LEU A 1 109 ? 6.610 3.894 1.698 1.00 82.75 109 LEU A N 1
ATOM 918 C CA . LEU A 1 109 ? 6.478 5.253 1.166 1.00 82.75 109 LEU A CA 1
ATOM 919 C C . LEU A 1 109 ? 6.935 5.336 -0.294 1.00 82.75 109 LEU A C 1
ATOM 921 O O . LEU A 1 109 ? 6.159 5.808 -1.120 1.00 82.75 109 LEU A O 1
ATOM 925 N N . ASN A 1 110 ? 8.114 4.799 -0.616 1.00 83.44 110 ASN A N 1
ATOM 926 C CA . ASN A 1 110 ? 8.627 4.774 -1.989 1.00 83.44 110 ASN A CA 1
ATOM 927 C C . ASN A 1 110 ? 7.703 3.975 -2.913 1.00 83.44 110 ASN A C 1
ATOM 929 O O . ASN A 1 110 ? 7.359 4.442 -3.994 1.00 83.44 110 ASN A O 1
ATOM 933 N N . LEU A 1 111 ? 7.222 2.815 -2.450 1.00 85.38 111 LEU A N 1
ATOM 934 C CA . LEU A 1 111 ? 6.272 2.001 -3.207 1.00 85.38 111 LEU A CA 1
ATOM 935 C C . LEU A 1 111 ? 4.997 2.785 -3.515 1.00 85.38 111 LEU A C 1
ATOM 937 O O . LEU A 1 111 ? 4.480 2.725 -4.626 1.00 85.38 111 LEU A O 1
ATOM 941 N N . LYS A 1 112 ? 4.473 3.518 -2.531 1.00 85.56 112 LYS A N 1
ATOM 942 C CA . LYS A 1 112 ? 3.272 4.333 -2.711 1.00 85.56 112 LYS A CA 1
ATOM 943 C C . LYS A 1 112 ? 3.503 5.481 -3.697 1.00 85.56 112 LYS A C 1
ATOM 945 O O . LYS A 1 112 ? 2.594 5.776 -4.470 1.00 85.56 112 LYS A O 1
ATOM 950 N N . GLU A 1 113 ? 4.662 6.127 -3.638 1.00 86.88 113 GLU A N 1
ATOM 951 C CA . GLU A 1 113 ? 5.030 7.239 -4.517 1.00 86.88 113 GLU A CA 1
ATOM 952 C C . GLU A 1 113 ? 5.164 6.771 -5.968 1.00 86.88 113 GLU A C 1
ATOM 954 O O . GLU A 1 113 ? 4.418 7.245 -6.819 1.00 86.88 113 GLU A O 1
ATOM 959 N N . GLU A 1 114 ? 5.963 5.734 -6.223 1.00 86.88 114 GLU A N 1
ATOM 960 C CA . GLU A 1 114 ? 6.164 5.190 -7.572 1.00 86.88 114 GLU A CA 1
ATOM 961 C C . GLU A 1 114 ? 4.880 4.611 -8.167 1.00 86.88 114 GLU A C 1
ATOM 963 O O . GLU A 1 114 ? 4.583 4.818 -9.340 1.00 86.88 114 GLU A O 1
ATOM 968 N N . LEU A 1 115 ? 4.055 3.927 -7.366 1.00 87.62 115 LEU A N 1
ATOM 969 C CA . LEU A 1 115 ? 2.725 3.516 -7.822 1.00 87.62 115 LEU A CA 1
ATOM 970 C C . LEU A 1 115 ? 1.849 4.728 -8.155 1.00 87.62 115 LEU A C 1
ATOM 972 O O . LEU A 1 115 ? 1.060 4.673 -9.095 1.00 87.62 115 LEU A O 1
ATOM 976 N N . GLY A 1 116 ? 1.960 5.811 -7.386 1.00 86.38 116 GLY A N 1
ATOM 977 C CA . GLY A 1 116 ? 1.267 7.065 -7.659 1.00 86.38 116 GLY A CA 1
ATOM 978 C C . GLY A 1 116 ? 1.690 7.688 -8.989 1.00 86.38 116 GLY A C 1
ATOM 979 O O . GLY A 1 116 ? 0.825 8.153 -9.731 1.00 86.38 116 GLY A O 1
ATOM 980 N N . ASP A 1 117 ? 2.979 7.647 -9.309 1.00 87.00 117 ASP A N 1
ATOM 981 C CA . ASP A 1 117 ? 3.524 8.158 -10.569 1.00 87.00 117 ASP A CA 1
ATOM 982 C C . ASP A 1 117 ? 3.126 7.262 -11.745 1.00 87.00 117 ASP A C 1
ATOM 984 O O . ASP A 1 117 ? 2.573 7.745 -12.731 1.00 87.00 117 ASP A O 1
ATOM 988 N N . ILE A 1 118 ? 3.225 5.936 -11.594 1.00 87.12 118 ILE A N 1
ATOM 989 C CA . ILE A 1 118 ? 2.705 4.961 -12.569 1.00 87.12 118 ILE A CA 1
ATOM 990 C C . ILE A 1 118 ? 1.208 5.190 -12.824 1.00 87.12 118 ILE A C 1
ATOM 992 O O . ILE A 1 118 ? 0.743 5.107 -13.959 1.00 87.12 118 ILE A O 1
ATOM 996 N N . ALA A 1 119 ? 0.426 5.502 -11.789 1.00 85.88 119 ALA A N 1
ATOM 997 C CA . ALA A 1 119 ? -0.998 5.761 -11.957 1.00 85.88 119 ALA A CA 1
ATOM 998 C C . ALA A 1 119 ? -1.287 7.019 -12.794 1.00 85.88 119 ALA A C 1
ATOM 1000 O O . ALA A 1 119 ? -2.325 7.073 -13.456 1.00 85.88 119 ALA A O 1
ATOM 1001 N N . LYS A 1 120 ? -0.420 8.033 -12.742 1.00 84.94 120 LYS A N 1
ATOM 1002 C CA . LYS A 1 120 ? -0.600 9.301 -13.463 1.00 84.94 120 LYS A CA 1
ATOM 1003 C C . LYS A 1 120 ? -0.039 9.242 -14.878 1.00 84.94 120 LYS A C 1
ATOM 1005 O O . LYS A 1 120 ? -0.708 9.691 -15.806 1.00 84.94 120 LYS A O 1
ATOM 1010 N N . ASP A 1 121 ? 1.148 8.663 -15.018 1.00 87.25 121 ASP A N 1
ATOM 1011 C CA . ASP A 1 121 ? 1.996 8.867 -16.189 1.00 87.25 121 ASP A CA 1
ATOM 1012 C C . ASP A 1 121 ? 2.030 7.642 -17.117 1.00 87.25 121 ASP A C 1
ATOM 1014 O O . ASP A 1 121 ? 2.312 7.779 -18.308 1.00 87.25 121 ASP A O 1
ATOM 1018 N N . ASP A 1 122 ? 1.683 6.445 -16.622 1.00 83.00 122 ASP A N 1
ATOM 1019 C CA . ASP A 1 122 ? 1.650 5.224 -17.433 1.00 83.00 122 ASP A CA 1
ATOM 1020 C C . ASP A 1 122 ? 0.251 4.975 -18.036 1.00 83.00 122 ASP A C 1
ATOM 1022 O O . ASP A 1 122 ? -0.729 4.618 -17.364 1.00 83.00 122 ASP A O 1
ATOM 1026 N N . ALA A 1 123 ? 0.152 5.143 -19.357 1.00 81.62 123 ALA A N 1
ATOM 1027 C CA . ALA A 1 123 ? -1.044 4.814 -20.135 1.00 81.62 123 ALA A CA 1
ATOM 1028 C C . ALA A 1 123 ? -1.161 3.312 -20.468 1.00 81.62 123 ALA A C 1
ATOM 1030 O O . ALA A 1 123 ? -2.186 2.883 -20.998 1.00 81.62 123 ALA A O 1
ATOM 1031 N N . GLY A 1 124 ? -0.132 2.517 -20.173 1.00 82.94 12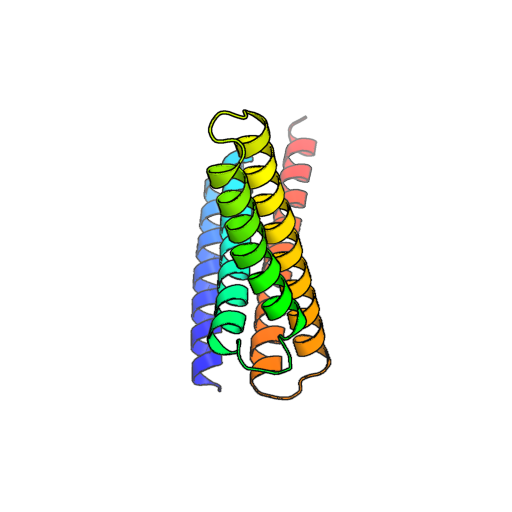4 GLY A N 1
ATOM 1032 C CA . GLY A 1 124 ? -0.077 1.085 -20.422 1.00 82.94 124 GLY A CA 1
ATOM 1033 C C . GLY A 1 124 ? -0.867 0.239 -19.421 1.00 82.94 124 GLY A C 1
ATOM 1034 O O . GLY A 1 124 ? -1.545 0.721 -18.510 1.00 82.94 124 GLY A O 1
ATOM 1035 N N . GLN A 1 125 ? -0.756 -1.082 -19.586 1.00 81.81 125 GLN A N 1
ATOM 1036 C CA . GLN A 1 125 ? -1.501 -2.064 -18.793 1.00 81.81 125 GLN A CA 1
ATOM 1037 C C . GLN A 1 125 ? -1.168 -2.000 -17.293 1.00 81.81 125 GLN A C 1
ATOM 1039 O O . GLN A 1 125 ? -2.051 -2.211 -16.461 1.00 81.81 125 GLN A O 1
ATOM 1044 N N . LEU A 1 126 ? 0.087 -1.709 -16.934 1.00 81.00 126 LEU A N 1
ATOM 1045 C CA . LEU A 1 126 ? 0.493 -1.558 -15.538 1.00 81.00 126 LEU A CA 1
ATOM 1046 C C 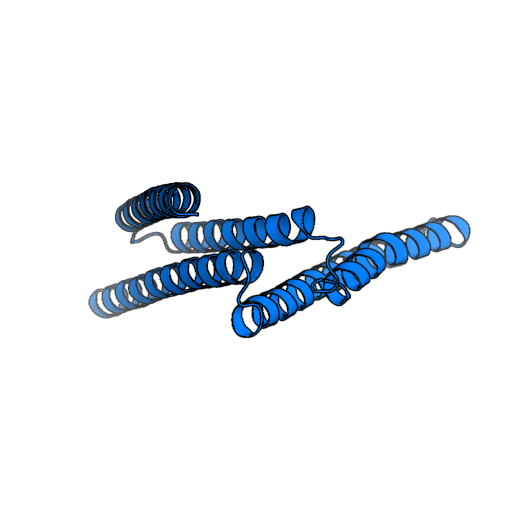. LEU A 1 126 ? -0.167 -0.324 -14.913 1.00 81.00 126 LEU A C 1
ATOM 1048 O O . LEU A 1 126 ? -0.809 -0.448 -13.870 1.00 81.00 126 LEU A O 1
ATOM 1052 N N . GLY A 1 127 ? -0.090 0.825 -15.586 1.00 83.50 127 GLY A N 1
ATOM 1053 C CA . GLY A 1 127 ? -0.782 2.044 -15.178 1.00 83.50 127 GLY A CA 1
ATOM 1054 C C . GLY A 1 127 ? -2.288 1.864 -14.986 1.00 83.50 127 GLY A C 1
ATOM 1055 O O . GLY A 1 127 ? -2.838 2.340 -13.992 1.00 83.50 127 GLY A O 1
ATOM 1056 N N . GLU A 1 128 ? -2.967 1.119 -15.866 1.00 82.44 128 GLU A N 1
ATOM 1057 C CA . GLU A 1 128 ? -4.391 0.792 -15.687 1.00 82.44 128 GLU A CA 1
ATOM 1058 C C . GLU A 1 128 ? -4.656 -0.059 -14.435 1.00 82.44 128 GLU A C 1
ATOM 1060 O O . GLU A 1 128 ? -5.580 0.239 -13.672 1.00 82.44 128 GLU A O 1
ATOM 1065 N N . ILE A 1 129 ? -3.841 -1.091 -14.188 1.00 82.94 129 ILE A N 1
ATOM 1066 C CA . ILE A 1 129 ? -3.966 -1.946 -12.996 1.00 82.94 129 ILE A CA 1
ATOM 1067 C C . ILE A 1 129 ? -3.760 -1.120 -11.722 1.00 82.94 129 ILE A C 1
ATOM 1069 O O . ILE A 1 129 ? -4.525 -1.257 -10.764 1.00 82.94 129 ILE A O 1
ATOM 1073 N N . VAL A 1 130 ? -2.748 -0.252 -11.701 1.00 84.94 130 VAL A N 1
ATOM 1074 C CA . VAL A 1 130 ? -2.417 0.566 -10.530 1.00 84.94 130 VAL A CA 1
ATOM 1075 C C . VAL A 1 130 ? -3.489 1.629 -10.270 1.00 84.94 130 VAL A C 1
ATOM 1077 O O . VAL A 1 130 ? -3.967 1.731 -9.137 1.00 84.94 130 VAL A O 1
ATOM 1080 N N . ARG A 1 131 ? -3.950 2.352 -11.303 1.00 84.06 131 ARG A N 1
ATOM 1081 C CA . ARG A 1 131 ? -5.076 3.305 -11.201 1.00 84.06 131 ARG A CA 1
ATOM 1082 C C . ARG A 1 131 ? -6.316 2.650 -10.616 1.00 84.06 131 ARG A C 1
ATOM 1084 O O . ARG A 1 131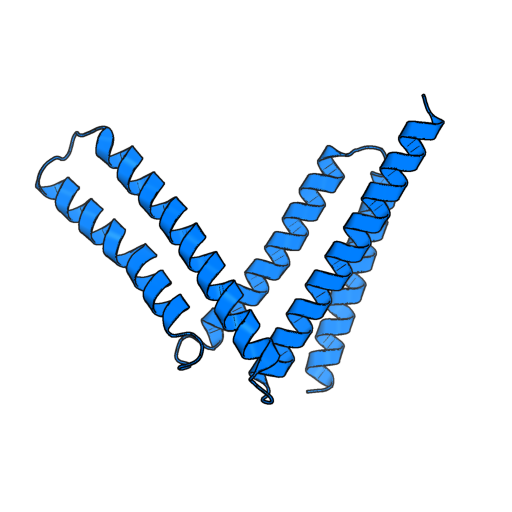 ? -6.923 3.186 -9.692 1.00 84.06 131 ARG A O 1
ATOM 1091 N N . TYR A 1 132 ? -6.662 1.472 -11.122 1.00 81.31 132 TYR A N 1
ATOM 1092 C CA . TYR A 1 132 ? -7.807 0.722 -10.631 1.00 81.31 132 TYR A CA 1
ATOM 1093 C C . TYR A 1 132 ? -7.658 0.363 -9.142 1.00 81.31 132 TYR A C 1
ATOM 1095 O O . TYR A 1 132 ? -8.586 0.557 -8.361 1.00 81.31 132 TYR A O 1
ATOM 1103 N N . ARG A 1 133 ? -6.470 -0.065 -8.691 1.00 82.19 133 ARG A N 1
ATOM 1104 C CA . ARG A 1 133 ? -6.229 -0.328 -7.260 1.00 82.19 133 ARG A CA 1
ATOM 1105 C C . ARG A 1 133 ? -6.340 0.919 -6.382 1.00 82.19 133 ARG A C 1
ATOM 1107 O O . ARG A 1 133 ? -6.878 0.819 -5.278 1.00 82.19 133 ARG A O 1
ATOM 1114 N N . PHE A 1 134 ? -5.882 2.078 -6.853 1.00 82.88 134 PHE A N 1
ATOM 1115 C CA . PHE A 1 134 ? -6.087 3.341 -6.136 1.00 82.88 134 PHE A CA 1
ATOM 1116 C C . PHE A 1 134 ? -7.563 3.732 -6.050 1.00 82.88 134 PHE A C 1
ATOM 1118 O O . PHE A 1 134 ? -8.000 4.194 -4.998 1.00 82.88 134 PHE A O 1
ATOM 1125 N N . GLN A 1 135 ? -8.343 3.504 -7.111 1.00 80.31 135 GLN A N 1
ATOM 1126 C CA . GLN A 1 135 ? -9.789 3.747 -7.097 1.00 80.31 135 GLN A CA 1
ATOM 1127 C C . GLN A 1 135 ? -10.494 2.886 -6.044 1.00 80.31 135 GLN A C 1
ATOM 1129 O O . GLN A 1 135 ? -11.277 3.415 -5.260 1.00 80.31 135 GLN A O 1
ATOM 1134 N N . GLN A 1 136 ? -10.161 1.596 -5.958 1.00 76.25 136 GLN A N 1
ATOM 1135 C CA . GLN A 1 136 ? -10.729 0.702 -4.942 1.00 76.25 136 GLN A CA 1
ATOM 1136 C C . GLN A 1 136 ? -10.413 1.161 -3.516 1.00 76.25 136 GLN A C 1
ATOM 1138 O O . GLN A 1 136 ? -11.296 1.193 -2.660 1.00 76.25 136 GLN A O 1
ATOM 1143 N N . LEU A 1 137 ? -9.162 1.562 -3.263 1.00 81.44 137 LEU A N 1
ATOM 1144 C CA . LEU A 1 137 ? -8.766 2.081 -1.956 1.00 81.44 137 LEU A CA 1
ATOM 1145 C C . LEU A 1 137 ? -9.525 3.374 -1.608 1.00 81.44 137 LEU A C 1
ATOM 1147 O O . LEU A 1 137 ? -10.007 3.516 -0.487 1.00 81.44 137 LEU A O 1
ATOM 1151 N N . ALA A 1 138 ? -9.673 4.291 -2.569 1.00 77.06 138 ALA A N 1
ATOM 1152 C CA . ALA A 1 138 ? -10.382 5.554 -2.371 1.00 77.06 138 ALA A CA 1
ATOM 1153 C C . ALA A 1 138 ? -11.883 5.354 -2.100 1.00 77.06 138 ALA A C 1
ATOM 1155 O O . ALA A 1 138 ? -12.452 6.029 -1.240 1.00 77.06 138 ALA A O 1
ATOM 1156 N N . LEU A 1 139 ? -12.523 4.411 -2.798 1.00 73.12 139 LEU A N 1
ATOM 1157 C CA . LEU A 1 139 ? -13.918 4.035 -2.552 1.00 73.12 139 LEU A CA 1
ATOM 1158 C C . LEU A 1 139 ? -14.099 3.455 -1.145 1.00 73.12 139 LEU A C 1
ATOM 1160 O O . LEU A 1 139 ? -15.030 3.843 -0.437 1.00 73.12 139 LEU A O 1
ATOM 1164 N N . PHE A 1 140 ? -13.185 2.580 -0.718 1.00 75.19 140 PHE A N 1
ATOM 1165 C CA . PHE A 1 140 ? -13.195 2.031 0.635 1.00 75.19 140 PHE A CA 1
ATOM 1166 C C . PHE A 1 140 ? -13.018 3.121 1.701 1.00 75.19 140 PHE A C 1
ATOM 1168 O O . PHE A 1 140 ? -13.806 3.187 2.642 1.00 75.19 140 PHE A O 1
ATOM 1175 N N . ASP A 1 141 ? -12.042 4.019 1.548 1.00 74.19 141 ASP A N 1
ATOM 1176 C CA . ASP A 1 141 ? -11.852 5.133 2.486 1.00 74.19 141 ASP A CA 1
ATOM 1177 C C . ASP A 1 141 ? -13.090 6.053 2.544 1.00 74.19 141 ASP A C 1
ATOM 1179 O O . ASP A 1 141 ? -13.444 6.550 3.617 1.00 74.19 141 ASP A O 1
ATOM 1183 N N . GLY A 1 142 ? -13.796 6.231 1.420 1.00 74.06 142 GLY A N 1
ATOM 1184 C CA . GLY A 1 142 ? -15.083 6.928 1.367 1.00 74.06 142 GLY A CA 1
ATOM 1185 C C . GLY A 1 142 ? -16.178 6.243 2.195 1.00 74.06 142 GLY A C 1
ATOM 1186 O O . GLY A 1 142 ? -16.869 6.911 2.968 1.00 74.06 142 GLY A O 1
ATOM 1187 N N . LEU A 1 143 ? -16.300 4.914 2.092 1.00 74.00 143 LEU A N 1
ATOM 1188 C CA . LEU A 1 143 ? -17.231 4.118 2.903 1.00 74.00 143 LEU A CA 1
ATOM 1189 C C . LEU A 1 143 ? -16.908 4.230 4.394 1.00 74.00 143 LEU A C 1
ATOM 1191 O O . LEU A 1 143 ? -17.781 4.562 5.194 1.00 74.00 143 LEU A O 1
ATOM 1195 N N . VAL A 1 144 ? -15.642 4.029 4.765 1.00 75.19 144 VAL A N 1
ATOM 1196 C CA . VAL A 1 144 ? -15.177 4.151 6.155 1.00 75.19 144 VAL A CA 1
ATOM 1197 C C . VAL A 1 144 ? -15.510 5.524 6.730 1.00 75.19 144 VAL A C 1
ATOM 1199 O O . VAL A 1 144 ? -16.024 5.624 7.846 1.00 75.19 144 VAL A O 1
ATOM 1202 N N . ARG A 1 145 ? -15.266 6.594 5.965 1.00 74.75 145 ARG A N 1
ATOM 1203 C CA . ARG A 1 145 ? -15.583 7.958 6.395 1.00 74.75 145 ARG A CA 1
ATOM 1204 C C . ARG A 1 145 ? -17.082 8.145 6.614 1.00 74.75 145 ARG A C 1
ATOM 1206 O O . ARG A 1 145 ? -17.462 8.642 7.674 1.00 74.75 145 ARG A O 1
ATOM 1213 N N . SER A 1 146 ? -17.915 7.695 5.675 1.00 75.38 146 SER A N 1
ATOM 1214 C CA . SER A 1 146 ? -19.378 7.743 5.806 1.00 75.38 146 SER A CA 1
ATOM 1215 C C . SER A 1 146 ? -19.851 7.061 7.093 1.00 75.38 146 SER A C 1
ATOM 1217 O O . SER A 1 146 ? -20.657 7.618 7.838 1.00 75.38 146 SER A O 1
ATOM 1219 N N . TYR A 1 147 ? -19.303 5.887 7.402 1.00 71.88 147 TYR A N 1
ATOM 1220 C CA . TYR A 1 147 ? -19.649 5.148 8.613 1.00 71.88 147 TYR A CA 1
ATOM 1221 C C . TYR A 1 147 ? -19.144 5.805 9.894 1.00 71.88 147 TYR A C 1
ATOM 1223 O O . TYR A 1 147 ? -19.861 5.836 10.892 1.00 71.88 147 TYR A O 1
ATOM 1231 N N . SER A 1 148 ? -17.947 6.395 9.876 1.00 71.75 148 SER A N 1
ATOM 1232 C CA . SER A 1 148 ? -17.438 7.152 11.023 1.00 71.75 148 SER A CA 1
ATOM 1233 C C . SER A 1 148 ? -18.319 8.369 11.344 1.00 71.75 148 SER A C 1
ATOM 1235 O O . SER A 1 148 ? -18.612 8.640 12.510 1.00 71.75 148 SER A O 1
ATOM 1237 N N . GLU A 1 149 ? -18.812 9.062 10.311 1.00 77.88 149 GLU A N 1
ATOM 1238 C CA . GLU A 1 149 ? -19.728 10.194 10.450 1.00 77.88 149 GLU A CA 1
ATOM 1239 C C . GLU A 1 149 ? -21.101 9.743 10.969 1.00 77.88 149 GLU A C 1
ATOM 1241 O O . GLU A 1 149 ? -21.691 10.411 11.822 1.00 77.88 149 GLU A O 1
ATOM 1246 N N . GLU A 1 150 ? -21.602 8.593 10.510 1.00 72.75 150 GLU A N 1
ATOM 1247 C CA . GLU A 1 150 ? -22.853 8.007 10.998 1.00 72.75 150 GLU A CA 1
ATOM 1248 C C . GLU A 1 150 ? -22.753 7.584 12.472 1.00 72.75 150 GLU A C 1
ATOM 1250 O O . GLU A 1 150 ? -23.612 7.945 13.282 1.00 72.75 150 GLU A O 1
ATOM 1255 N N . SER A 1 151 ? -21.673 6.897 12.855 1.00 69.06 151 SER A N 1
ATOM 1256 C CA . SER A 1 151 ? -21.392 6.540 14.249 1.00 69.06 151 SER A CA 1
ATOM 1257 C C . SER A 1 151 ? -21.270 7.779 15.143 1.00 69.06 151 SER A C 1
ATOM 1259 O O . SER A 1 151 ? -21.736 7.758 16.283 1.00 69.06 151 SER A O 1
ATOM 1261 N N . ARG A 1 152 ? -20.696 8.885 14.644 1.00 74.25 152 ARG A N 1
ATOM 1262 C CA . ARG A 1 152 ? -20.631 10.155 15.387 1.00 74.25 152 ARG A CA 1
ATOM 1263 C C . ARG A 1 152 ? -22.021 10.757 15.614 1.00 74.25 152 ARG A C 1
ATOM 1265 O O . ARG A 1 152 ? -22.358 11.080 16.749 1.00 74.25 152 ARG A O 1
ATOM 1272 N N . LYS A 1 153 ? -22.860 10.820 14.574 1.00 76.88 153 LYS A N 1
ATOM 1273 C CA . LYS A 1 153 ? -24.253 11.304 14.677 1.00 76.88 153 LYS A CA 1
ATOM 1274 C C . LYS A 1 153 ? -25.093 10.477 15.655 1.00 76.88 153 LYS A C 1
ATOM 1276 O O . LYS A 1 153 ? -25.949 11.020 16.345 1.00 76.88 153 LYS A O 1
ATOM 1281 N N . MET A 1 154 ? -24.867 9.164 15.721 1.00 69.12 154 MET A N 1
ATOM 1282 C CA . MET A 1 154 ? -25.555 8.284 16.674 1.00 69.12 154 MET A CA 1
ATOM 1283 C C . MET A 1 154 ? -25.145 8.564 18.127 1.00 69.12 154 MET A C 1
ATOM 1285 O O . MET A 1 154 ? -25.990 8.468 19.014 1.00 69.12 154 MET A O 1
ATOM 1289 N N . ARG A 1 155 ? -23.884 8.951 18.378 1.00 68.00 155 ARG A N 1
ATOM 1290 C CA . ARG A 1 155 ? -23.415 9.375 19.709 1.00 68.00 155 ARG A CA 1
ATOM 1291 C C . ARG A 1 155 ? -24.040 10.697 20.139 1.00 68.00 155 ARG A C 1
ATOM 1293 O O . ARG A 1 155 ? -24.551 10.780 21.247 1.00 68.00 155 ARG A O 1
ATOM 1300 N N . GLU A 1 156 ? -24.069 11.680 19.242 1.00 73.69 156 GLU A N 1
ATOM 1301 C CA . GLU A 1 156 ? -24.689 12.994 19.484 1.00 73.69 156 GLU A CA 1
ATOM 1302 C C . GLU A 1 156 ? -26.201 12.901 19.774 1.00 73.69 156 GLU A C 1
ATOM 1304 O O . GLU A 1 156 ? -26.754 13.798 20.394 1.00 73.69 156 GLU A O 1
ATOM 1309 N N . LYS A 1 157 ? -26.874 11.822 19.346 1.00 66.00 157 LYS A N 1
ATOM 1310 C CA . LYS A 1 157 ? -28.293 11.554 19.646 1.00 66.00 157 LYS A CA 1
ATOM 1311 C C . LYS A 1 157 ? -28.543 10.768 20.939 1.00 66.00 157 LYS A C 1
ATOM 1313 O O . LYS A 1 157 ? -29.688 10.714 21.379 1.00 66.00 157 LYS A O 1
ATOM 1318 N N . LYS A 1 158 ? -27.532 10.075 21.475 1.00 59.62 158 LYS A N 1
ATOM 1319 C CA . LYS A 1 158 ? -27.640 9.244 22.692 1.00 59.62 158 LYS A CA 1
ATOM 1320 C C . LYS A 1 158 ? -27.140 9.969 23.955 1.00 59.62 158 LYS A C 1
ATOM 1322 O O . LYS A 1 158 ? -27.332 9.429 25.042 1.00 59.62 158 LYS A O 1
ATOM 1327 N N . GLY A 1 159 ? -26.487 11.124 23.811 1.00 48.03 159 GLY A N 1
ATOM 1328 C CA . GLY A 1 159 ? -26.143 12.048 24.901 1.00 48.03 159 GLY A CA 1
ATOM 1329 C C . GLY A 1 159 ? -27.150 13.181 25.005 1.00 48.03 159 GLY A C 1
ATOM 1330 O O . GLY A 1 159 ? -27.310 13.689 26.132 1.00 48.03 159 GLY A O 1
#

Sequence (159 aa):
MEQLKARFDAKEREQRETYEEFYQKNKENEFLNDLTIIKFRFYHYKEFAKIFANNMHSEQFEGTRHSLYSTVFLPTLVALGFNLFNPFSIFRRILIVSSALGSSASWVLNLKEELGDIAKDDAGQLGEIVRYRFQQLALFDGLVRSYSEESRKMREKKG

Secondary structure (DSSP, 8-state):
-HHHHHHHHHHHHHHHHHHHHHHHHTTT-HHHHHHHHHHHHHHHHHHHHHHHHHTTTSGGGHHHHHHHHHHHHHHHHHHHHHHHH-TT-THHHHHHHHHHHHHHHHHHHHHHHHHHHHHHH--SHHHHHHHHHHHHHHHHHHHHHHHHHHHHHHHHHH-